Protein AF-A0A2M7KR47-F1 (afdb_monomer)

Sequence (154 aa):
MVFLKPRTFVVLDEIVTAAAADIQSLLHPATLRTEVEGNVIRIRGKDQSSLLVHMLLPESVVVRRDRHEGREPFLRLSAPASSAHAQFLTVLYPLRDADPQPKIGLATQGDDLVVHVEAGARRWEVTFAGLARAEATEAGTGVTDVSVLVRNAP

Radius of gyration: 16.46 Å; Cα contacts (8 Å, |Δi|>4): 334; chains: 1; bounding box: 35×43×48 Å

pLDDT: mean 86.4, std 12.08, range [46.62, 97.44]

Secondary structure (DSSP, 8-state):
-EEETTTEEEEEEEEEEEEEE--EEEE--SSS-EEEETTEEEEE-SSSEEEEEEEEESSS-EEEEE--TTS--EEEEE-SS-EEEEEEEEEEEEEETTSPPPEEEEEEETTEEEEEEEETTEEEEEEEE--------TTS------EEEEEEE-

Mean predicted aligned error: 6.16 Å

Nearest PDB structures (foldseek):
  6jph-assembly1_A  TM=7.813E-01  e=9.365E-02  Defluviitalea phaphyphila
  6jpn-assembly1_A  TM=7.814E-01  e=1.263E-01  Defluviitalea phaphyphila
  6hzn-assembly1_A  TM=6.277E-01  e=1.328E-01  Homo sapiens

Structure (mmCIF, N/CA/C/O backbone):
data_AF-A0A2M7KR47-F1
#
_entry.id   AF-A0A2M7KR47-F1
#
loop_
_atom_site.group_PDB
_atom_site.id
_atom_site.type_symbol
_atom_site.label_atom_id
_atom_site.label_alt_id
_atom_site.label_comp_id
_atom_site.label_asym_id
_atom_site.label_entity_id
_atom_site.label_seq_id
_atom_site.pdbx_PDB_ins_code
_atom_site.Cartn_x
_atom_site.Cartn_y
_atom_site.Cartn_z
_atom_site.occupancy
_atom_site.B_iso_or_equiv
_atom_site.auth_seq_id
_atom_site.auth_comp_id
_atom_site.auth_asym_id
_atom_site.auth_atom_id
_atom_site.pdbx_PDB_model_num
ATOM 1 N N . MET A 1 1 ? -8.442 2.158 -6.792 1.00 88.50 1 MET A N 1
ATOM 2 C CA . MET A 1 1 ? -8.575 2.703 -5.417 1.00 88.50 1 MET A CA 1
ATOM 3 C C . MET A 1 1 ? -9.927 2.322 -4.825 1.00 88.50 1 MET A C 1
ATOM 5 O O . MET A 1 1 ? -10.927 2.407 -5.525 1.00 88.50 1 MET A O 1
ATOM 9 N N . VAL A 1 2 ? -9.962 1.955 -3.542 1.00 94.12 2 VAL A N 1
ATOM 10 C CA . VAL A 1 2 ? -11.166 1.594 -2.775 1.00 94.12 2 VAL A CA 1
ATOM 11 C C . VAL A 1 2 ? -11.262 2.466 -1.527 1.00 94.12 2 VAL A C 1
ATOM 13 O O . VAL A 1 2 ? -10.276 2.618 -0.810 1.00 94.12 2 VAL A O 1
ATOM 16 N N . PHE A 1 3 ? -12.446 3.013 -1.244 1.00 94.00 3 PHE A N 1
ATOM 17 C CA . PHE A 1 3 ? -12.715 3.776 -0.023 1.00 94.00 3 PHE A CA 1
ATOM 18 C C . PHE A 1 3 ? -13.575 2.968 0.955 1.00 94.00 3 PHE A C 1
ATOM 20 O O . PHE A 1 3 ? -14.747 2.692 0.694 1.00 94.00 3 PHE A O 1
ATOM 27 N N . LEU A 1 4 ? -13.003 2.619 2.106 1.00 92.06 4 LEU A N 1
ATOM 28 C CA . LEU A 1 4 ? -13.674 1.911 3.190 1.00 92.06 4 LEU A CA 1
ATOM 29 C C . LEU A 1 4 ? -14.131 2.922 4.248 1.00 92.06 4 LEU A C 1
ATOM 31 O O . LEU A 1 4 ? -13.333 3.606 4.899 1.00 92.06 4 LEU A O 1
ATOM 35 N N . LYS A 1 5 ? -15.450 3.033 4.429 1.00 88.75 5 LYS A N 1
ATOM 36 C CA . LYS A 1 5 ? -16.031 3.987 5.381 1.00 88.75 5 LYS A CA 1
ATOM 37 C C . LYS A 1 5 ? -15.591 3.670 6.821 1.00 88.75 5 LYS A C 1
ATOM 39 O O . LYS A 1 5 ? -15.761 2.537 7.255 1.00 88.75 5 LYS A O 1
ATOM 44 N N . PRO A 1 6 ? -15.196 4.667 7.630 1.00 86.38 6 PRO A N 1
ATOM 45 C CA . PRO A 1 6 ? -15.456 6.082 7.375 1.00 86.38 6 PRO A CA 1
ATOM 46 C C . PRO A 1 6 ? -14.336 6.844 6.660 1.00 86.38 6 PRO A C 1
ATOM 48 O O . PRO A 1 6 ? -14.590 7.975 6.264 1.00 86.38 6 PRO A O 1
ATOM 51 N N . ARG A 1 7 ? -13.117 6.303 6.533 1.00 90.81 7 ARG A N 1
ATOM 52 C CA . ARG A 1 7 ? -11.953 7.127 6.147 1.00 90.81 7 ARG A CA 1
ATOM 53 C C . ARG A 1 7 ? -10.736 6.377 5.600 1.00 90.81 7 ARG A C 1
ATOM 55 O O . ARG A 1 7 ? -9.690 6.994 5.450 1.00 90.81 7 ARG A O 1
ATOM 62 N N . THR A 1 8 ? -10.824 5.076 5.359 1.00 94.00 8 THR A N 1
ATOM 63 C CA . THR A 1 8 ? -9.662 4.276 4.954 1.00 94.00 8 THR A CA 1
ATOM 64 C C . THR A 1 8 ? -9.624 4.145 3.442 1.00 94.00 8 THR A C 1
ATOM 66 O O . THR A 1 8 ? -10.656 3.916 2.817 1.00 94.00 8 THR A O 1
ATOM 69 N N . PHE A 1 9 ? -8.440 4.262 2.854 1.00 96.31 9 PHE A N 1
ATOM 70 C CA . PHE A 1 9 ? -8.236 4.068 1.423 1.00 96.31 9 PHE A CA 1
ATOM 71 C C . PHE A 1 9 ? -7.321 2.872 1.200 1.00 96.31 9 PHE A C 1
ATOM 73 O O . PHE A 1 9 ? -6.316 2.732 1.889 1.00 96.31 9 PHE A O 1
ATOM 80 N N . VAL A 1 10 ? -7.663 2.031 0.232 1.00 96.81 10 VAL A N 1
ATOM 81 C CA . VAL A 1 10 ? -6.797 0.965 -0.278 1.00 96.81 10 VAL A CA 1
ATOM 82 C C . VAL A 1 10 ? -6.485 1.294 -1.734 1.00 96.81 10 VAL A C 1
ATOM 84 O O . VAL A 1 10 ? -7.394 1.473 -2.551 1.00 96.81 10 VAL A O 1
ATOM 87 N N . VAL A 1 11 ? -5.208 1.434 -2.054 1.00 95.31 11 VAL A N 1
ATOM 88 C CA . VAL A 1 11 ? -4.711 1.828 -3.373 1.00 95.31 11 VAL A CA 1
ATOM 89 C C . VAL A 1 11 ? -3.820 0.710 -3.881 1.00 95.31 11 VAL A C 1
ATOM 91 O O . VAL A 1 11 ? -2.875 0.341 -3.198 1.00 95.31 11 VAL A O 1
ATOM 94 N N . LEU A 1 12 ? -4.154 0.163 -5.045 1.00 94.44 12 LEU A N 1
ATOM 95 C CA . LEU A 1 12 ? -3.294 -0.735 -5.800 1.00 94.44 12 LEU A CA 1
ATOM 96 C C . LEU A 1 12 ? -2.916 0.002 -7.079 1.00 94.44 12 LEU A C 1
ATOM 98 O O . LEU A 1 12 ? -3.809 0.327 -7.864 1.00 94.44 12 LEU A O 1
ATOM 102 N N . ASP A 1 13 ? -1.627 0.251 -7.252 1.00 91.31 13 ASP A N 1
ATOM 103 C CA . ASP A 1 13 ? -1.044 0.710 -8.503 1.00 91.31 13 ASP A CA 1
ATOM 104 C C . ASP A 1 13 ? -0.266 -0.452 -9.117 1.00 91.31 13 ASP A C 1
ATOM 106 O O . ASP A 1 13 ? 0.567 -1.069 -8.452 1.00 91.31 13 ASP A O 1
ATOM 110 N N . GLU A 1 14 ? -0.526 -0.743 -10.385 1.00 89.75 14 GLU A N 1
ATOM 111 C CA . GLU A 1 14 ? 0.210 -1.729 -11.166 1.00 89.75 14 GLU A CA 1
ATOM 112 C C . GLU A 1 14 ? 0.838 -1.030 -12.365 1.00 89.75 14 GLU A C 1
ATOM 114 O O . GLU A 1 14 ? 0.164 -0.341 -13.131 1.00 89.75 14 GLU A O 1
ATOM 119 N N . ILE A 1 15 ? 2.155 -1.159 -12.488 1.00 88.06 15 ILE A N 1
ATOM 120 C CA . ILE A 1 15 ? 2.952 -0.428 -13.465 1.00 88.06 15 ILE A CA 1
ATOM 121 C C . ILE A 1 15 ? 3.778 -1.441 -14.238 1.00 88.06 15 ILE A C 1
ATOM 123 O O . ILE A 1 15 ? 4.557 -2.192 -13.649 1.00 88.06 15 ILE A O 1
ATOM 127 N N . VAL A 1 16 ? 3.625 -1.430 -15.559 1.00 87.44 16 VAL A N 1
ATOM 128 C CA . VAL A 1 16 ? 4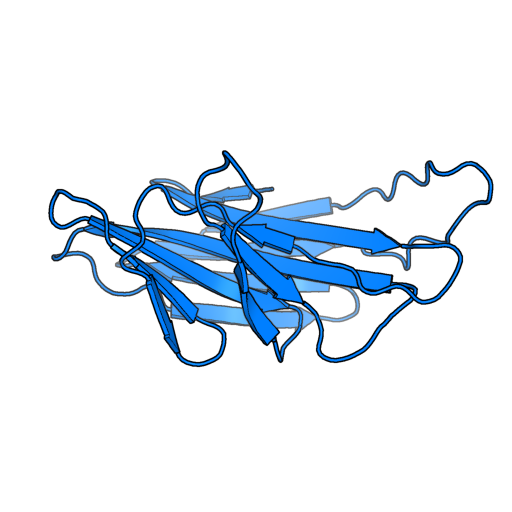.392 -2.274 -16.474 1.00 87.44 16 VAL A CA 1
ATOM 129 C C . VAL A 1 16 ? 5.103 -1.393 -17.489 1.00 87.44 16 VAL A C 1
ATOM 131 O O . VAL A 1 16 ? 4.506 -0.503 -18.093 1.00 87.44 16 VAL A O 1
ATOM 134 N N . THR A 1 17 ? 6.396 -1.628 -17.660 1.00 85.81 17 THR A N 1
ATOM 135 C CA . THR A 1 17 ? 7.281 -0.894 -18.560 1.00 85.81 17 THR A CA 1
ATOM 136 C C . THR A 1 17 ? 7.918 -1.851 -19.564 1.00 85.81 17 THR A C 1
ATOM 138 O O . THR A 1 17 ? 8.077 -3.039 -19.302 1.00 85.81 17 THR A O 1
ATOM 141 N N . ALA A 1 18 ? 8.318 -1.338 -20.731 1.00 87.62 18 ALA A N 1
ATOM 142 C CA . ALA A 1 18 ? 8.932 -2.160 -21.782 1.00 87.62 18 ALA A CA 1
ATOM 143 C C . ALA A 1 18 ? 10.301 -2.749 -21.381 1.00 87.62 18 ALA A C 1
ATOM 145 O O . ALA A 1 18 ? 10.711 -3.789 -21.887 1.00 87.62 18 ALA A O 1
ATOM 146 N N . ALA A 1 19 ? 11.016 -2.082 -20.474 1.00 88.94 19 ALA A N 1
ATOM 147 C CA . ALA A 1 19 ? 12.296 -2.521 -19.931 1.00 88.94 19 ALA A CA 1
ATOM 148 C C . ALA A 1 19 ? 12.334 -2.287 -18.418 1.00 88.94 19 ALA A C 1
ATOM 150 O O . ALA A 1 19 ? 11.549 -1.494 -17.893 1.00 88.94 19 ALA A O 1
ATOM 151 N N . ALA A 1 20 ? 13.259 -2.956 -17.726 1.00 93.00 20 ALA A N 1
ATOM 152 C CA . ALA A 1 20 ? 13.428 -2.782 -16.290 1.00 93.00 20 ALA A CA 1
ATOM 153 C C . ALA A 1 20 ? 13.749 -1.320 -15.946 1.00 93.00 20 ALA A C 1
ATOM 155 O O . ALA A 1 20 ? 14.698 -0.744 -16.478 1.00 93.00 20 ALA A O 1
ATOM 156 N N . ALA A 1 21 ? 12.959 -0.738 -15.047 1.00 92.62 21 ALA A N 1
ATOM 157 C CA . ALA A 1 21 ? 13.079 0.651 -14.630 1.00 92.62 21 ALA A CA 1
ATOM 158 C C . ALA A 1 21 ? 13.036 0.773 -13.101 1.00 92.62 21 ALA A C 1
ATOM 160 O O . ALA A 1 21 ? 12.540 -0.109 -12.397 1.00 92.62 21 ALA A O 1
ATOM 161 N N . ASP A 1 22 ? 13.571 1.877 -12.579 1.00 93.25 22 ASP A N 1
ATOM 162 C CA . ASP A 1 22 ? 13.344 2.284 -11.191 1.00 93.25 22 ASP A CA 1
ATOM 163 C C . ASP A 1 22 ? 11.967 2.952 -11.092 1.00 93.25 22 ASP A C 1
ATOM 165 O O . ASP A 1 22 ? 11.811 4.147 -11.350 1.00 93.25 22 ASP A O 1
ATOM 169 N N . ILE A 1 23 ? 10.952 2.140 -10.799 1.00 92.81 23 ILE A N 1
ATOM 170 C CA . ILE A 1 23 ? 9.569 2.588 -10.646 1.00 92.81 23 ILE A CA 1
ATOM 171 C C . ILE A 1 23 ? 9.374 3.068 -9.206 1.00 92.81 23 ILE A C 1
ATOM 173 O O . ILE A 1 23 ? 9.695 2.358 -8.251 1.00 92.81 23 ILE A O 1
ATOM 177 N N . GLN A 1 24 ? 8.831 4.276 -9.053 1.00 93.50 24 GLN A N 1
ATOM 178 C CA . GLN A 1 24 ? 8.705 4.950 -7.764 1.00 93.50 24 GLN A CA 1
ATOM 179 C C . GLN A 1 24 ? 7.258 5.388 -7.528 1.00 93.50 24 GLN A C 1
ATOM 181 O O . GLN A 1 24 ? 6.642 5.996 -8.403 1.00 93.50 24 GLN A O 1
ATOM 186 N N . SER A 1 25 ? 6.748 5.146 -6.321 1.00 93.38 25 SER A N 1
ATOM 187 C CA . SER A 1 25 ? 5.534 5.785 -5.814 1.00 93.38 25 SER A CA 1
ATOM 188 C C . SER A 1 25 ? 5.913 7.005 -4.974 1.00 93.38 25 SER A C 1
ATOM 190 O O . SER A 1 25 ? 6.871 6.977 -4.194 1.00 93.38 25 SER A O 1
ATOM 192 N N . LEU A 1 26 ? 5.194 8.110 -5.169 1.00 93.62 26 LEU A N 1
ATOM 193 C CA . LEU A 1 26 ? 5.485 9.389 -4.527 1.00 93.62 26 LEU A CA 1
ATOM 194 C C . LEU A 1 26 ? 4.407 9.719 -3.499 1.00 93.62 26 LEU A C 1
ATOM 196 O O . LEU A 1 26 ? 3.223 9.792 -3.818 1.00 93.62 26 LEU A O 1
ATOM 200 N N . LEU A 1 27 ? 4.832 9.988 -2.268 1.00 92.25 27 LEU A N 1
ATOM 201 C CA . LEU A 1 27 ? 3.955 10.409 -1.183 1.00 92.25 27 LEU A CA 1
ATOM 202 C C . LEU A 1 27 ? 4.332 11.824 -0.751 1.00 92.25 27 LEU A C 1
ATOM 204 O O . LEU A 1 27 ? 5.448 12.068 -0.299 1.00 92.25 27 LEU A O 1
ATOM 208 N N . HIS A 1 28 ? 3.393 12.757 -0.878 1.00 90.88 28 HIS A N 1
ATOM 209 C CA . HIS A 1 28 ? 3.580 14.165 -0.528 1.00 90.88 28 HIS A CA 1
ATOM 210 C C . HIS A 1 28 ? 2.943 14.457 0.835 1.00 90.88 28 HIS A C 1
ATOM 212 O O . HIS A 1 28 ? 1.733 14.686 0.909 1.00 90.88 28 HIS A O 1
ATOM 218 N N . PRO A 1 29 ? 3.705 14.426 1.942 1.00 85.88 29 PRO A N 1
ATOM 219 C CA . PRO A 1 29 ? 3.149 14.752 3.236 1.00 85.88 29 PRO A CA 1
ATOM 220 C C . PRO A 1 29 ? 3.019 16.275 3.369 1.00 85.88 29 PRO A C 1
ATOM 222 O O . PRO A 1 29 ? 3.978 17.014 3.166 1.00 85.88 29 PRO A O 1
ATOM 225 N N . ALA A 1 30 ? 1.844 16.752 3.787 1.00 78.06 30 ALA A N 1
ATOM 226 C CA . ALA A 1 30 ? 1.613 18.179 4.049 1.00 78.06 30 ALA A CA 1
ATOM 227 C C . ALA A 1 30 ? 2.513 18.748 5.172 1.00 78.06 30 ALA A C 1
ATOM 229 O 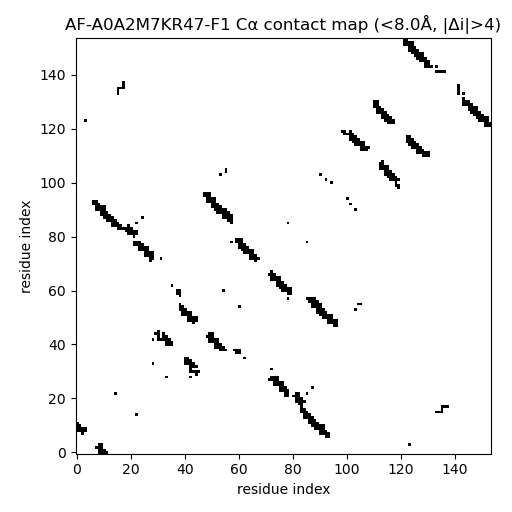O . ALA A 1 30 ? 2.626 19.960 5.355 1.00 78.06 30 ALA A O 1
ATOM 230 N N . THR A 1 31 ? 3.135 17.879 5.972 1.00 72.38 31 THR A N 1
ATOM 231 C CA . THR A 1 31 ? 4.091 18.228 7.026 1.00 72.38 31 THR A CA 1
ATOM 232 C C . THR A 1 31 ? 5.308 17.307 6.954 1.00 72.38 31 THR A C 1
ATOM 234 O O . THR A 1 31 ? 5.242 16.178 6.484 1.00 72.38 31 THR A O 1
ATOM 237 N N . LEU A 1 32 ? 6.441 17.757 7.491 1.00 65.75 32 LEU A N 1
ATOM 238 C CA . LEU A 1 32 ? 7.683 16.978 7.490 1.00 65.75 32 LEU A CA 1
ATOM 239 C C . LEU A 1 32 ? 7.881 16.053 8.695 1.00 65.75 32 LEU A C 1
ATOM 241 O O . LEU A 1 32 ? 8.952 15.460 8.843 1.00 65.75 32 LEU A O 1
ATOM 245 N N . ARG A 1 33 ? 6.887 15.954 9.583 1.00 86.88 33 ARG A N 1
ATOM 246 C CA . ARG A 1 33 ? 6.954 15.083 10.761 1.00 86.88 33 ARG A CA 1
ATOM 247 C C . ARG A 1 33 ? 6.528 13.676 10.357 1.00 86.88 33 ARG A C 1
ATOM 249 O O . ARG A 1 33 ? 5.379 13.288 10.555 1.00 86.88 33 ARG A O 1
ATOM 256 N N . THR A 1 34 ? 7.462 12.964 9.739 1.00 90.50 34 THR A N 1
ATOM 257 C CA . THR A 1 34 ? 7.282 11.602 9.238 1.00 90.50 34 THR A CA 1
ATOM 258 C C . THR A 1 34 ? 8.126 10.625 10.043 1.00 90.50 34 THR 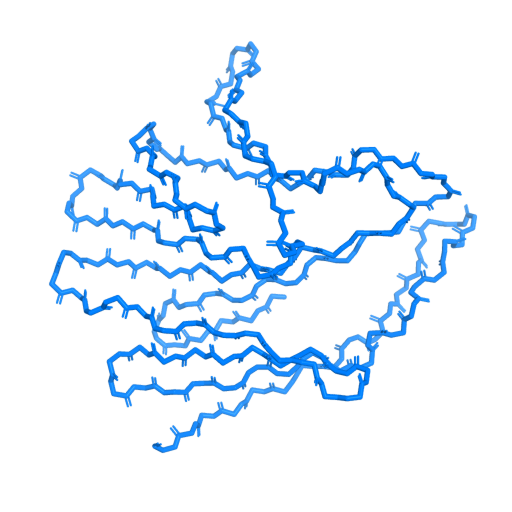A C 1
ATOM 260 O O . THR A 1 34 ? 9.336 10.815 10.160 1.00 90.50 34 THR A O 1
ATOM 263 N N . GLU A 1 35 ? 7.501 9.576 10.557 1.00 92.50 35 GLU A N 1
ATOM 264 C CA . GLU A 1 35 ? 8.154 8.435 11.198 1.00 92.50 35 GLU A CA 1
ATOM 265 C C . GLU A 1 35 ? 8.021 7.232 10.260 1.00 92.50 35 GLU A C 1
ATOM 267 O O . GLU A 1 35 ? 6.946 7.004 9.705 1.00 92.50 35 GLU A O 1
ATOM 272 N N . VAL A 1 36 ? 9.110 6.495 10.045 1.00 92.44 36 VAL A N 1
ATOM 273 C CA . VAL A 1 36 ? 9.136 5.316 9.170 1.00 92.44 36 VAL A CA 1
ATOM 274 C C . VAL A 1 36 ? 9.602 4.129 9.999 1.00 92.44 36 VAL A C 1
ATOM 276 O O . VAL A 1 36 ? 10.694 4.166 10.562 1.00 92.44 36 VAL A O 1
ATOM 279 N N . GLU A 1 37 ? 8.777 3.091 10.066 1.00 92.19 37 GLU A N 1
ATOM 280 C CA . GLU A 1 37 ? 9.062 1.845 10.771 1.00 92.19 37 GLU A CA 1
ATOM 281 C C . GLU A 1 37 ? 8.722 0.671 9.848 1.00 92.19 37 GLU A C 1
ATOM 283 O O . GLU A 1 37 ? 7.554 0.364 9.603 1.00 92.19 37 GLU A O 1
ATOM 288 N N . GLY A 1 38 ? 9.754 0.048 9.272 1.00 89.81 38 GLY A N 1
ATOM 289 C CA . GLY A 1 38 ? 9.582 -0.991 8.257 1.00 89.81 38 GLY A CA 1
ATOM 290 C C . GLY A 1 38 ? 8.771 -0.484 7.061 1.00 89.81 38 GLY A C 1
ATOM 291 O O . GLY A 1 38 ? 9.158 0.475 6.395 1.00 89.81 38 GLY A O 1
ATOM 292 N N . ASN A 1 39 ? 7.636 -1.130 6.805 1.00 92.38 39 ASN A N 1
ATOM 293 C CA . ASN A 1 39 ? 6.701 -0.804 5.730 1.00 92.38 39 ASN A CA 1
ATOM 294 C C . ASN A 1 39 ? 5.566 0.148 6.162 1.00 92.38 39 ASN A C 1
ATOM 296 O O . ASN A 1 39 ? 4.614 0.361 5.407 1.00 92.38 39 ASN A O 1
ATOM 300 N N . VAL A 1 40 ? 5.647 0.717 7.367 1.00 94.38 40 VAL A N 1
ATOM 301 C CA . VAL A 1 40 ? 4.655 1.649 7.906 1.00 94.38 40 VAL A CA 1
ATOM 302 C C . VAL A 1 40 ? 5.243 3.053 7.974 1.00 94.38 40 VAL A C 1
ATOM 304 O O . VAL A 1 40 ? 6.296 3.286 8.566 1.00 94.38 40 VAL A O 1
ATOM 307 N N . ILE A 1 41 ? 4.531 4.016 7.394 1.00 94.62 41 ILE A N 1
ATOM 308 C CA . ILE A 1 41 ? 4.876 5.436 7.440 1.00 94.62 41 ILE A CA 1
ATOM 309 C C . ILE A 1 41 ? 3.786 6.163 8.219 1.00 94.62 41 ILE A C 1
ATOM 311 O O . ILE A 1 41 ? 2.611 6.130 7.852 1.00 94.62 41 ILE A O 1
ATOM 315 N N . ARG A 1 42 ? 4.172 6.859 9.285 1.00 94.12 42 ARG A N 1
ATOM 316 C CA . ARG A 1 42 ? 3.289 7.734 10.057 1.00 94.12 42 ARG A CA 1
ATOM 317 C C . ARG A 1 42 ? 3.604 9.186 9.733 1.00 94.12 42 ARG A C 1
ATOM 319 O O . ARG A 1 42 ? 4.689 9.675 10.030 1.00 94.12 42 ARG A O 1
ATOM 326 N N . ILE A 1 43 ? 2.635 9.897 9.168 1.00 93.19 43 ILE A N 1
ATOM 327 C CA . ILE A 1 43 ? 2.718 11.336 8.895 1.00 93.19 43 ILE A CA 1
ATOM 328 C C . ILE A 1 43 ? 1.900 12.066 9.957 1.00 93.19 43 ILE A C 1
ATOM 330 O O . ILE A 1 43 ? 0.686 11.886 10.023 1.00 93.19 43 ILE A O 1
ATO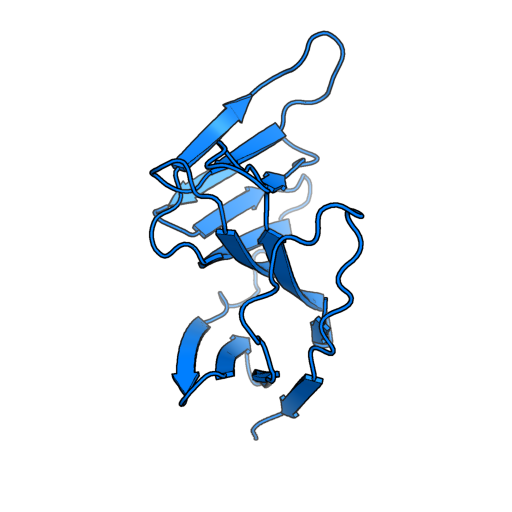M 334 N N . ARG A 1 44 ? 2.533 12.891 10.797 1.00 91.12 44 ARG A N 1
ATOM 335 C CA . ARG A 1 44 ? 1.831 13.659 11.838 1.00 91.12 44 ARG A CA 1
ATOM 336 C C . ARG A 1 44 ? 1.322 14.996 11.303 1.00 91.12 44 ARG A C 1
ATOM 338 O O . ARG A 1 44 ? 2.104 15.840 10.863 1.00 91.12 44 ARG A O 1
ATOM 345 N N . GLY A 1 45 ? 0.016 15.210 11.393 1.00 85.94 45 GLY A N 1
ATOM 346 C CA . GLY A 1 45 ? -0.632 16.495 11.161 1.00 85.94 45 GLY A CA 1
ATOM 347 C C . GLY A 1 45 ? -0.325 17.519 12.259 1.00 85.94 45 GLY A C 1
ATOM 348 O O . GLY A 1 45 ? 0.396 17.244 13.220 1.00 85.94 45 GLY A O 1
ATOM 349 N N . LYS A 1 46 ? -0.874 18.728 12.104 1.00 79.81 46 LYS A N 1
ATOM 350 C CA . LYS A 1 46 ? -0.726 19.814 13.089 1.00 79.81 46 LYS A CA 1
ATOM 351 C C . LYS A 1 46 ? -1.607 19.603 14.330 1.00 79.81 46 LYS A C 1
ATOM 353 O O . LYS A 1 46 ? -1.171 19.920 15.431 1.00 79.81 46 LYS A O 1
ATOM 358 N N . ASP A 1 47 ? -2.776 18.986 14.155 1.00 80.62 47 ASP A N 1
ATOM 359 C CA . ASP A 1 47 ? -3.847 18.950 15.161 1.00 80.62 47 ASP A CA 1
ATOM 360 C C . ASP A 1 47 ? -4.083 17.538 15.721 1.00 80.62 47 ASP A C 1
ATOM 362 O O . ASP A 1 47 ? -5.158 16.973 15.524 1.00 80.62 47 ASP A O 1
ATOM 366 N N . GLN A 1 48 ? -3.072 16.924 16.357 1.00 80.94 48 GLN A N 1
ATOM 367 C CA . GLN A 1 48 ? -3.201 15.590 17.001 1.00 80.94 48 GLN A CA 1
ATOM 368 C C . GLN A 1 48 ? -3.826 14.508 16.091 1.00 80.94 48 GLN A C 1
ATOM 370 O O . GLN A 1 48 ? -4.532 13.586 16.505 1.00 80.94 48 GLN A O 1
ATOM 375 N N . SER A 1 49 ? -3.600 14.671 14.791 1.00 88.88 49 SER A N 1
ATOM 376 C CA . SER A 1 49 ? -4.036 13.765 13.744 1.00 88.88 49 SER A CA 1
ATOM 377 C C . SER A 1 49 ? -2.807 13.202 13.066 1.00 88.88 49 SER A C 1
ATOM 379 O O . SER A 1 49 ? -1.755 13.841 12.991 1.00 88.88 49 SER A O 1
ATOM 381 N N . SER A 1 50 ? -2.921 11.9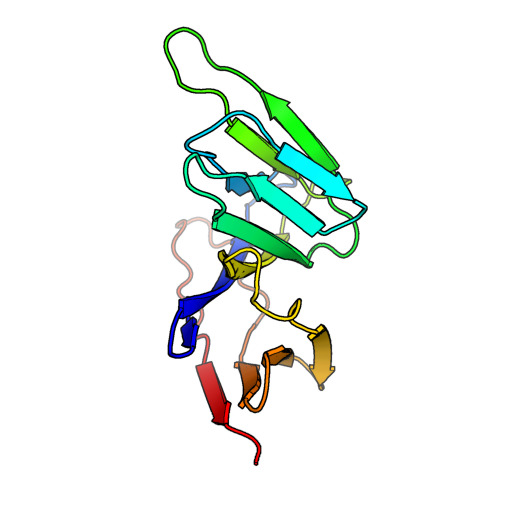84 12.568 1.00 92.88 50 SER A N 1
ATOM 382 C CA . SER A 1 50 ? -1.877 11.371 11.769 1.00 92.88 50 SER A CA 1
ATOM 383 C C . SER A 1 50 ? -2.476 10.602 10.608 1.00 92.88 50 SER A C 1
ATOM 385 O O . SER A 1 50 ? -3.640 10.218 10.623 1.00 92.88 50 SER A O 1
ATOM 387 N N . LEU A 1 51 ? -1.678 10.397 9.575 1.00 93.62 51 LEU A N 1
ATOM 388 C CA . LEU A 1 51 ? -1.967 9.462 8.507 1.00 93.62 51 LEU A CA 1
ATOM 389 C C . LEU A 1 51 ? -1.010 8.289 8.671 1.00 93.62 51 LEU A C 1
ATOM 391 O O . LEU A 1 51 ? 0.205 8.483 8.618 1.00 93.62 51 LEU A O 1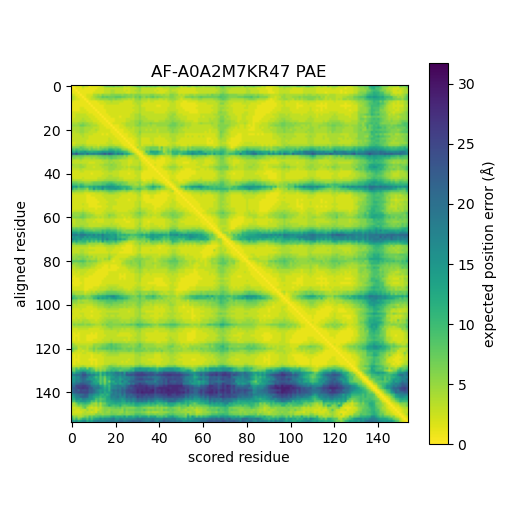
ATOM 395 N N . LEU A 1 52 ? -1.552 7.094 8.890 1.00 94.75 52 LEU A N 1
ATOM 396 C CA . LEU A 1 52 ? -0.794 5.862 8.729 1.00 94.75 52 LEU A CA 1
ATOM 397 C C . LEU A 1 52 ? -0.881 5.410 7.284 1.00 94.75 52 LEU A C 1
ATOM 399 O O . LEU A 1 52 ? -1.964 5.346 6.708 1.00 94.75 52 LEU A O 1
ATOM 403 N N . VAL A 1 53 ? 0.268 5.078 6.724 1.00 95.81 53 VAL A N 1
ATOM 404 C CA . VAL A 1 53 ? 0.412 4.538 5.382 1.00 95.81 53 VAL A CA 1
ATOM 405 C C . VAL A 1 53 ? 1.106 3.193 5.526 1.00 95.81 53 VAL A C 1
ATOM 407 O O . VAL A 1 53 ? 2.268 3.136 5.916 1.00 95.81 53 VAL A O 1
ATOM 410 N N . HIS A 1 54 ? 0.376 2.114 5.268 1.00 96.25 54 HIS A N 1
ATOM 411 C CA . HIS A 1 54 ? 0.912 0.756 5.264 1.00 96.25 54 HIS A CA 1
ATOM 412 C C . HIS A 1 54 ? 1.207 0.350 3.826 1.00 96.25 54 HIS A C 1
ATOM 414 O O . HIS A 1 54 ? 0.287 0.254 3.015 1.00 96.25 54 HIS A O 1
ATOM 420 N N . MET A 1 55 ? 2.477 0.106 3.523 1.00 96.19 55 MET A N 1
ATOM 421 C CA . MET A 1 55 ? 2.922 -0.441 2.246 1.00 96.19 55 MET A CA 1
ATOM 422 C C . MET A 1 55 ? 2.871 -1.967 2.334 1.00 96.19 55 MET A C 1
ATOM 424 O O . MET A 1 55 ? 3.653 -2.580 3.052 1.00 96.19 55 MET A O 1
ATOM 428 N N . LEU A 1 56 ? 1.908 -2.586 1.664 1.00 96.31 56 LEU A N 1
ATOM 429 C CA . LEU A 1 56 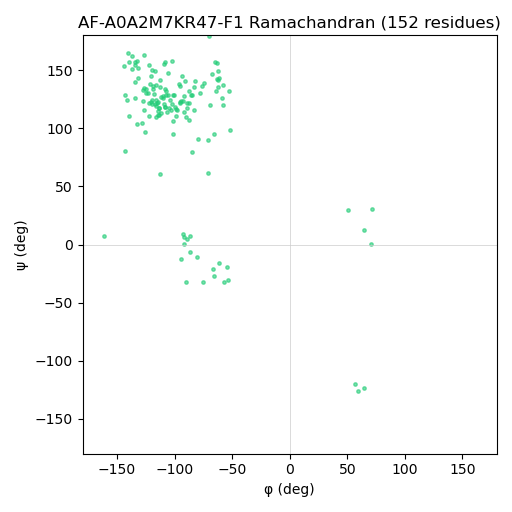? 1.752 -4.040 1.627 1.00 96.31 56 LEU A CA 1
ATOM 430 C C . LEU A 1 56 ? 2.522 -4.663 0.463 1.00 96.31 56 LEU A C 1
ATOM 432 O O . LEU A 1 56 ? 3.029 -5.769 0.605 1.00 96.31 56 LEU A O 1
ATOM 436 N N . LEU A 1 57 ? 2.634 -3.939 -0.654 1.00 94.88 57 LEU A N 1
ATOM 437 C CA . LEU A 1 57 ? 3.510 -4.284 -1.771 1.00 94.88 57 LEU A CA 1
ATOM 438 C C . LEU A 1 57 ? 4.322 -3.054 -2.205 1.00 94.88 57 LEU A C 1
ATOM 440 O O . LEU A 1 57 ? 3.772 -1.945 -2.199 1.00 94.88 57 LEU A O 1
ATOM 444 N N . PRO A 1 58 ? 5.594 -3.237 -2.601 1.00 93.38 58 PRO A N 1
ATOM 445 C CA . PRO A 1 58 ? 6.387 -4.465 -2.423 1.00 93.38 58 PRO A CA 1
ATOM 446 C C . PRO A 1 58 ? 6.603 -4.801 -0.930 1.00 93.38 58 PRO A C 1
ATOM 448 O O . PRO A 1 58 ? 6.550 -3.907 -0.089 1.00 93.38 58 PRO A O 1
ATOM 451 N N . GLU A 1 59 ? 6.853 -6.076 -0.591 1.00 90.31 59 GLU A N 1
ATOM 452 C CA . GLU A 1 59 ? 7.053 -6.523 0.810 1.00 90.31 59 GLU A CA 1
ATOM 453 C C . GLU A 1 59 ? 8.199 -5.780 1.514 1.00 90.31 59 GLU A C 1
ATOM 455 O O . GLU A 1 59 ? 8.167 -5.534 2.720 1.00 90.31 59 GLU A O 1
ATOM 460 N N . SER A 1 60 ? 9.215 -5.400 0.739 1.00 89.56 60 SER A N 1
ATOM 461 C CA . SER A 1 60 ? 10.289 -4.515 1.165 1.00 89.56 60 SER A CA 1
ATOM 462 C C . SER A 1 60 ? 10.232 -3.238 0.344 1.00 89.56 60 SER A C 1
ATOM 464 O O . SER A 1 60 ? 10.285 -3.282 -0.885 1.00 89.56 60 SER A O 1
ATOM 466 N N . VAL A 1 61 ? 10.142 -2.098 1.026 1.00 92.44 61 VAL A N 1
ATOM 467 C CA . VAL A 1 61 ? 10.108 -0.775 0.405 1.00 92.44 61 VAL A CA 1
ATOM 468 C C . VAL A 1 61 ? 11.305 0.042 0.870 1.00 92.44 61 VAL A C 1
ATOM 470 O O . VAL A 1 61 ? 11.618 0.112 2.059 1.00 92.44 61 VAL A O 1
ATOM 473 N N . VAL A 1 62 ? 11.975 0.692 -0.075 1.00 93.00 62 VAL A N 1
ATOM 474 C CA . VAL A 1 62 ? 13.005 1.680 0.230 1.00 93.00 62 VAL A CA 1
ATOM 475 C C . VAL A 1 62 ? 12.330 3.043 0.297 1.00 93.00 62 VAL A C 1
ATOM 477 O O . VAL A 1 62 ? 11.837 3.547 -0.711 1.00 93.00 62 VAL A O 1
ATOM 480 N N . VAL A 1 63 ? 12.315 3.644 1.488 1.00 92.75 63 VAL A N 1
ATOM 481 C CA . VAL A 1 63 ? 11.744 4.977 1.714 1.00 92.75 63 VAL A CA 1
ATOM 482 C C . VAL A 1 63 ? 12.867 6.006 1.746 1.00 92.75 63 VAL A C 1
ATOM 484 O O . VAL A 1 63 ? 13.741 5.959 2.612 1.00 92.75 63 VAL A O 1
ATOM 487 N N . ARG A 1 64 ? 12.846 6.964 0.817 1.00 91.81 64 ARG A N 1
ATOM 488 C CA . ARG A 1 64 ? 13.785 8.095 0.797 1.00 91.81 64 ARG A CA 1
ATOM 489 C C . ARG A 1 64 ? 13.039 9.408 0.872 1.00 91.81 64 ARG A C 1
ATOM 491 O O . ARG A 1 64 ? 12.025 9.594 0.210 1.00 91.81 64 ARG A O 1
ATOM 498 N N . ARG A 1 65 ? 13.566 10.336 1.662 1.00 90.00 65 ARG A N 1
ATOM 499 C CA . ARG A 1 65 ? 13.045 11.696 1.723 1.00 90.00 65 ARG A CA 1
ATOM 500 C C . ARG A 1 65 ? 13.799 12.574 0.743 1.00 90.00 65 ARG A C 1
ATOM 502 O O . ARG A 1 65 ? 15.011 12.724 0.858 1.00 90.00 65 ARG A O 1
ATOM 509 N N . ASP A 1 66 ? 13.047 13.199 -0.145 1.00 89.62 66 ASP A N 1
ATOM 510 C CA . ASP A 1 66 ? 13.572 14.008 -1.229 1.00 89.62 66 ASP A CA 1
ATOM 511 C C . ASP A 1 66 ? 12.967 15.409 -1.234 1.00 89.62 66 ASP A C 1
ATOM 513 O O . ASP A 1 66 ? 11.932 15.694 -0.620 1.00 89.62 66 ASP A O 1
ATOM 517 N N . ARG A 1 67 ? 13.646 16.302 -1.951 1.00 85.25 67 ARG A N 1
ATOM 518 C CA . ARG A 1 67 ? 13.182 17.653 -2.234 1.00 85.25 67 ARG A CA 1
ATOM 519 C C . ARG A 1 67 ? 13.615 18.023 -3.642 1.00 85.25 67 ARG A C 1
ATOM 521 O O . ARG A 1 67 ? 14.790 17.917 -3.971 1.00 85.25 67 ARG A O 1
ATOM 528 N N . HIS A 1 68 ? 12.669 18.485 -4.447 1.00 80.38 68 HIS A N 1
ATOM 529 C CA . HIS A 1 68 ? 12.979 19.147 -5.708 1.00 80.38 68 HIS A CA 1
ATOM 530 C C . HIS A 1 68 ? 13.037 20.659 -5.469 1.00 80.38 68 HIS A C 1
ATOM 532 O O . HIS A 1 68 ? 12.292 21.171 -4.626 1.00 80.38 68 HIS A O 1
ATOM 538 N N . GLU A 1 69 ? 13.925 21.375 -6.160 1.00 77.12 69 GLU A N 1
ATOM 539 C CA . GLU A 1 69 ? 14.0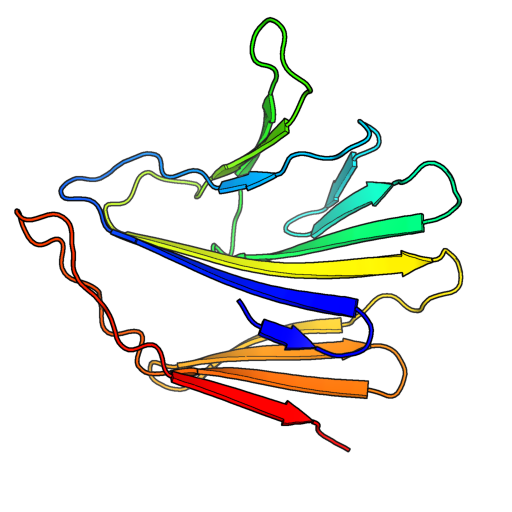62 22.825 -5.989 1.00 77.12 69 GLU A CA 1
ATOM 540 C C . GLU A 1 69 ? 12.706 23.527 -6.159 1.00 77.12 69 GLU A C 1
ATOM 542 O O . GLU A 1 69 ? 11.924 23.216 -7.057 1.00 77.12 69 GLU A O 1
ATOM 547 N N . GLY A 1 70 ? 12.381 24.422 -5.223 1.00 74.19 70 GLY A N 1
ATOM 548 C CA . GLY A 1 70 ? 11.107 25.147 -5.214 1.00 74.19 70 GLY A CA 1
ATOM 549 C C . GLY A 1 70 ? 9.858 24.322 -4.869 1.00 74.19 70 GLY A C 1
ATOM 550 O O . GLY A 1 70 ? 8.773 24.895 -4.829 1.00 74.19 70 GLY A O 1
ATOM 551 N N . ARG A 1 71 ? 9.969 23.015 -4.586 1.00 76.00 71 ARG A N 1
ATOM 552 C CA . ARG A 1 71 ? 8.824 22.165 -4.215 1.00 76.00 71 ARG A CA 1
ATOM 553 C C . ARG A 1 71 ? 8.825 21.769 -2.745 1.00 76.00 71 ARG A C 1
ATOM 555 O O . ARG A 1 71 ? 9.860 21.754 -2.066 1.00 76.00 71 ARG A O 1
ATOM 562 N N . GLU A 1 72 ? 7.628 21.435 -2.270 1.00 80.81 72 GLU A N 1
ATOM 563 C CA . GLU A 1 72 ? 7.459 20.781 -0.982 1.00 80.81 72 GLU A CA 1
ATOM 564 C C . GLU A 1 72 ? 8.173 19.417 -0.982 1.00 80.81 72 GLU A C 1
ATOM 566 O O . GLU A 1 72 ? 8.225 18.727 -2.006 1.00 80.81 72 GLU A O 1
ATOM 571 N N . PRO A 1 73 ? 8.777 19.044 0.152 1.00 86.00 73 PRO A N 1
ATOM 572 C CA . PRO A 1 73 ? 9.435 17.755 0.317 1.00 86.00 73 PRO A CA 1
ATOM 573 C C . PRO A 1 73 ? 8.445 16.596 0.172 1.00 86.00 73 PRO A C 1
ATOM 575 O O . PRO A 1 73 ? 7.279 16.703 0.544 1.00 86.00 73 PRO A O 1
ATOM 578 N N . PHE A 1 74 ? 8.937 15.465 -0.321 1.00 90.88 74 PHE A N 1
ATOM 579 C CA . PHE A 1 74 ? 8.144 14.259 -0.540 1.00 90.88 74 PHE A CA 1
ATOM 580 C C . PHE A 1 74 ? 8.931 13.007 -0.160 1.00 90.88 74 PHE A C 1
ATOM 582 O O . PHE A 1 74 ? 10.149 13.041 0.041 1.00 90.88 74 PHE A O 1
ATOM 589 N N . LEU A 1 75 ? 8.217 11.899 -0.022 1.00 92.75 75 LEU A N 1
ATOM 590 C CA . LEU A 1 75 ? 8.791 10.579 0.167 1.00 92.75 75 LEU A CA 1
ATOM 591 C C . LEU A 1 75 ? 8.748 9.833 -1.165 1.00 92.75 75 LEU A C 1
ATOM 593 O O . LEU A 1 75 ? 7.700 9.753 -1.805 1.00 92.75 75 LEU A O 1
ATOM 597 N N . ARG A 1 76 ? 9.896 9.289 -1.563 1.00 93.44 76 ARG A N 1
ATOM 598 C CA . ARG A 1 76 ? 10.021 8.303 -2.633 1.00 93.44 76 ARG A CA 1
ATOM 599 C C . ARG A 1 76 ? 9.937 6.916 -2.034 1.00 93.44 76 ARG A C 1
ATOM 601 O O . ARG A 1 76 ? 10.674 6.611 -1.093 1.00 93.44 76 ARG A O 1
ATOM 608 N N . LEU A 1 77 ? 9.049 6.111 -2.590 1.00 93.69 77 LEU A N 1
ATOM 609 C CA . LEU A 1 77 ? 8.800 4.732 -2.214 1.00 93.69 77 LEU A CA 1
ATOM 610 C C . LEU A 1 77 ? 9.182 3.870 -3.415 1.00 93.69 77 LEU A C 1
ATOM 612 O O . LEU A 1 77 ? 8.508 3.912 -4.443 1.00 93.69 77 LEU A O 1
ATOM 616 N N . SER A 1 78 ? 10.271 3.122 -3.294 1.00 92.69 78 SER A N 1
ATOM 617 C CA . SER A 1 78 ? 10.798 2.295 -4.383 1.00 92.69 78 SER A CA 1
ATOM 618 C C . SER A 1 78 ? 10.830 0.828 -3.983 1.00 92.69 78 SER A C 1
ATOM 620 O O . SER A 1 78 ? 11.049 0.499 -2.812 1.00 92.69 78 SER A O 1
ATOM 622 N N . ALA A 1 79 ? 10.685 -0.055 -4.969 1.00 89.75 79 ALA A N 1
ATOM 623 C CA . ALA A 1 79 ? 11.117 -1.437 -4.813 1.00 89.75 79 ALA A CA 1
ATOM 624 C C . ALA A 1 79 ? 12.653 -1.502 -4.639 1.00 89.75 79 ALA A C 1
ATOM 626 O O . ALA A 1 79 ? 13.357 -0.584 -5.069 1.00 89.75 79 ALA A O 1
ATOM 627 N N . PRO A 1 80 ? 13.212 -2.566 -4.031 1.00 87.25 80 PRO A N 1
ATOM 628 C CA . PRO A 1 80 ? 14.657 -2.671 -3.803 1.00 87.25 80 PRO A CA 1
ATOM 629 C C . PRO A 1 80 ? 15.483 -2.810 -5.089 1.00 87.25 80 PRO A C 1
ATOM 631 O O . PRO A 1 80 ? 16.683 -2.540 -5.078 1.00 87.25 80 PRO A O 1
ATOM 634 N N . ALA A 1 81 ? 14.857 -3.249 -6.181 1.00 89.81 81 ALA A N 1
ATOM 635 C CA . ALA A 1 81 ? 15.493 -3.471 -7.470 1.00 89.81 81 ALA A CA 1
ATOM 636 C C . ALA A 1 81 ? 14.614 -2.944 -8.608 1.00 89.81 81 ALA A C 1
ATOM 638 O O . ALA A 1 81 ? 13.386 -2.933 -8.505 1.00 89.81 81 ALA A O 1
ATOM 639 N N . SER A 1 82 ? 15.255 -2.540 -9.706 1.00 92.44 82 SER A N 1
ATOM 640 C CA . SER A 1 82 ? 14.559 -2.175 -10.938 1.00 92.44 82 SER A CA 1
ATOM 641 C C . SER A 1 82 ? 13.802 -3.371 -11.508 1.00 92.44 82 SER A C 1
ATOM 643 O O . SER A 1 82 ? 14.303 -4.496 -11.501 1.00 92.44 82 SER A O 1
ATOM 645 N N . SER A 1 83 ? 12.610 -3.118 -12.038 1.00 92.06 83 SER A N 1
ATOM 646 C CA . SER A 1 83 ? 11.739 -4.146 -12.606 1.00 92.06 83 SER A CA 1
ATOM 647 C C . SER A 1 83 ? 10.987 -3.597 -13.811 1.00 92.06 83 SER A C 1
ATOM 649 O O . SER A 1 83 ? 10.778 -2.391 -13.921 1.00 92.06 83 SER A O 1
ATOM 651 N N . ALA A 1 84 ? 10.606 -4.482 -14.731 1.00 90.62 84 ALA A N 1
ATOM 652 C CA . ALA A 1 84 ? 9.685 -4.149 -15.817 1.00 90.62 84 ALA A CA 1
ATOM 653 C C . ALA A 1 84 ? 8.218 -4.181 -15.351 1.00 90.62 84 ALA A C 1
ATOM 655 O O . ALA A 1 84 ? 7.328 -3.740 -16.064 1.00 90.62 84 ALA A O 1
ATOM 656 N N . HIS A 1 85 ? 7.961 -4.709 -14.152 1.00 90.25 85 HIS A N 1
ATOM 657 C CA . HIS A 1 85 ? 6.637 -4.816 -13.549 1.00 90.25 85 HIS A CA 1
ATOM 658 C C . HIS A 1 85 ? 6.732 -4.538 -12.049 1.00 90.25 85 HIS A C 1
ATOM 660 O O . HIS A 1 85 ? 7.517 -5.177 -11.343 1.00 90.25 85 HIS A O 1
ATOM 666 N N . ALA A 1 86 ? 5.963 -3.572 -11.560 1.00 91.00 86 ALA A N 1
ATOM 667 C CA . ALA A 1 86 ? 5.895 -3.227 -10.148 1.00 91.00 86 ALA A CA 1
ATOM 668 C C . ALA A 1 86 ? 4.442 -3.054 -9.704 1.00 91.00 86 ALA A C 1
ATOM 670 O O . ALA A 1 86 ? 3.632 -2.456 -10.411 1.00 91.00 86 ALA A O 1
ATOM 671 N N . GLN A 1 87 ? 4.145 -3.542 -8.502 1.00 92.69 87 GLN A N 1
ATOM 672 C CA . GLN A 1 87 ? 2.876 -3.323 -7.825 1.00 92.69 87 GLN A CA 1
ATOM 673 C C . GLN A 1 87 ? 3.128 -2.564 -6.522 1.00 92.69 87 GLN A C 1
ATOM 675 O O . GLN A 1 87 ? 3.973 -2.961 -5.717 1.00 92.69 87 GLN A O 1
ATOM 680 N N . PHE A 1 88 ? 2.380 -1.485 -6.313 1.00 94.38 88 PHE A N 1
ATOM 681 C CA . PHE A 1 88 ? 2.350 -0.740 -5.061 1.00 94.38 88 PHE A CA 1
ATOM 682 C C . PHE A 1 88 ? 0.967 -0.894 -4.451 1.00 94.38 88 PHE A C 1
ATOM 684 O O . PHE A 1 88 ? -0.017 -0.388 -4.985 1.00 94.38 88 PHE A O 1
ATOM 691 N N . LEU A 1 89 ? 0.890 -1.614 -3.335 1.00 96.38 89 LEU A N 1
ATOM 692 C CA . LEU A 1 89 ? -0.353 -1.806 -2.602 1.00 96.38 89 LEU A CA 1
ATOM 693 C C . LEU A 1 89 ? -0.251 -1.073 -1.278 1.00 96.38 89 LEU A C 1
ATOM 695 O O . LEU A 1 89 ? 0.545 -1.440 -0.416 1.00 96.38 89 LEU A O 1
ATOM 699 N N . THR A 1 90 ? -1.061 -0.039 -1.116 1.00 97.19 90 THR A N 1
ATOM 700 C CA . THR A 1 90 ? -0.974 0.886 0.004 1.00 97.19 90 THR A CA 1
ATOM 701 C C . THR A 1 90 ? -2.320 1.022 0.698 1.00 97.19 90 THR A C 1
ATOM 703 O O . THR A 1 90 ? -3.346 1.258 0.060 1.00 97.19 90 THR A O 1
ATOM 706 N N . VAL A 1 91 ? -2.319 0.938 2.028 1.00 97.31 91 VAL A N 1
ATOM 707 C CA . VAL A 1 91 ? -3.483 1.263 2.859 1.00 97.31 91 VAL A CA 1
ATOM 708 C C . VAL A 1 91 ? -3.225 2.572 3.591 1.00 97.31 91 VAL A C 1
ATOM 710 O O . VAL A 1 91 ? -2.298 2.671 4.394 1.00 97.31 91 VAL A O 1
ATOM 713 N N . LEU A 1 92 ? -4.057 3.579 3.325 1.00 96.31 92 LEU A N 1
ATOM 714 C CA . LEU A 1 92 ? -4.010 4.883 3.978 1.00 96.31 92 LEU A CA 1
ATOM 715 C C . LEU A 1 92 ? -5.115 4.971 5.030 1.00 96.31 92 LEU A C 1
ATOM 717 O O . LEU A 1 92 ? -6.303 4.857 4.719 1.00 96.31 92 LEU A O 1
ATOM 721 N N . TYR A 1 93 ? -4.725 5.200 6.279 1.00 94.50 93 TYR A N 1
ATOM 722 C CA . TYR A 1 93 ? -5.623 5.247 7.423 1.00 94.50 93 TYR A CA 1
ATOM 723 C C . TYR A 1 93 ? -5.411 6.539 8.232 1.00 94.50 93 TYR A C 1
ATOM 725 O O . TYR A 1 93 ? -4.436 6.655 8.979 1.00 94.50 93 TYR A O 1
ATOM 733 N N . PRO A 1 94 ? -6.315 7.528 8.119 1.00 92.75 94 PRO A N 1
ATOM 734 C CA . PRO A 1 94 ? -6.292 8.714 8.965 1.00 92.75 94 PRO A CA 1
ATOM 735 C C . PRO A 1 94 ? -6.657 8.360 10.415 1.00 92.75 94 PRO A C 1
ATOM 737 O O . PRO A 1 94 ? -7.764 7.897 10.693 1.00 92.75 94 PRO A O 1
ATOM 740 N N . LEU A 1 95 ? -5.747 8.627 11.346 1.00 90.19 95 LEU A N 1
ATOM 741 C CA . LEU A 1 95 ? -5.899 8.482 12.791 1.00 90.19 95 LEU A CA 1
ATOM 742 C C . LEU A 1 95 ? -6.062 9.839 13.482 1.00 90.19 95 LEU A C 1
ATOM 744 O O . LEU A 1 95 ? -5.459 10.842 13.103 1.00 90.19 95 LEU A O 1
ATOM 748 N N . ARG A 1 96 ? -6.829 9.837 14.563 1.00 88.19 96 ARG A N 1
ATOM 749 C CA . ARG A 1 96 ? -6.767 10.788 15.676 1.00 88.19 96 ARG A CA 1
ATOM 750 C C . ARG A 1 96 ? -6.035 10.104 16.832 1.00 88.19 96 ARG A C 1
ATOM 752 O O . ARG A 1 96 ? -6.039 8.879 16.895 1.00 88.19 96 ARG A O 1
ATOM 759 N N . ASP A 1 97 ? -5.465 10.865 17.759 1.00 78.94 97 ASP A N 1
ATOM 760 C CA . ASP A 1 97 ? -4.674 10.309 18.873 1.00 78.94 97 ASP A CA 1
ATOM 761 C C . ASP A 1 97 ? -5.401 9.231 19.708 1.00 78.94 97 ASP A C 1
ATOM 763 O O . ASP A 1 97 ? -4.761 8.314 20.214 1.00 78.94 97 ASP A O 1
ATOM 767 N N . ALA A 1 98 ? -6.732 9.303 19.825 1.00 82.12 98 ALA A N 1
ATOM 768 C CA . ALA A 1 98 ? -7.541 8.327 20.566 1.00 82.12 98 ALA A CA 1
ATOM 769 C C . ALA A 1 98 ? -7.972 7.095 19.744 1.00 82.12 98 ALA A C 1
ATOM 771 O O . ALA A 1 98 ? -8.598 6.184 20.287 1.00 82.12 98 ALA A O 1
ATOM 772 N N . ASP A 1 99 ? -7.704 7.071 18.436 1.00 87.12 99 ASP A N 1
ATOM 773 C CA . ASP A 1 99 ? -8.107 5.956 17.587 1.00 87.12 99 ASP A CA 1
ATOM 774 C C . ASP A 1 99 ? -7.189 4.743 17.808 1.00 87.12 99 ASP A C 1
ATOM 776 O O . ASP A 1 99 ? -5.964 4.894 17.824 1.00 87.12 99 ASP A O 1
ATOM 780 N N . PRO A 1 100 ? -7.740 3.519 17.910 1.00 87.25 100 PRO A N 1
ATOM 781 C CA . PRO A 1 100 ? -6.915 2.322 17.910 1.00 87.25 100 PRO A CA 1
ATOM 782 C C . PRO A 1 100 ? -6.184 2.195 16.569 1.00 87.25 100 PRO A C 1
ATOM 784 O O . PRO A 1 100 ? -6.745 2.480 15.505 1.00 87.25 100 PRO A O 1
ATOM 787 N N . GLN A 1 101 ? -4.937 1.730 16.617 1.00 89.06 101 GLN A N 1
ATOM 788 C CA . GLN A 1 101 ? -4.164 1.450 15.411 1.00 89.06 101 GLN A CA 1
ATOM 789 C C . GLN A 1 101 ? -4.835 0.314 14.617 1.00 89.06 101 GLN A C 1
ATOM 791 O O . GLN A 1 101 ? -5.200 -0.703 15.216 1.00 89.06 101 GLN A O 1
ATOM 796 N N . PRO A 1 102 ? -5.032 0.464 13.293 1.00 92.81 102 PRO A N 1
ATOM 797 C CA . PRO A 1 102 ? -5.628 -0.592 12.490 1.00 92.81 102 PRO A CA 1
ATOM 798 C C . PRO A 1 102 ? -4.686 -1.797 12.410 1.00 92.81 102 PRO A C 1
ATOM 800 O O . PRO A 1 102 ? -3.464 -1.638 12.352 1.00 92.81 102 PRO A O 1
ATOM 803 N N . LYS A 1 103 ? -5.252 -3.004 12.348 1.00 94.88 103 LYS A N 1
ATOM 804 C CA . LYS A 1 103 ? -4.510 -4.193 11.920 1.00 94.88 103 LYS A CA 1
ATOM 805 C C . LYS A 1 103 ? -4.747 -4.380 10.434 1.00 94.88 103 LYS A C 1
ATOM 807 O O . LYS A 1 103 ? -5.891 -4.455 9.990 1.00 94.88 103 LYS A O 1
ATOM 812 N N . ILE A 1 104 ? -3.666 -4.415 9.671 1.00 95.94 104 ILE A N 1
ATOM 813 C CA . ILE A 1 104 ? -3.711 -4.512 8.216 1.00 95.94 104 ILE A CA 1
ATOM 814 C C . ILE A 1 104 ? -2.869 -5.715 7.815 1.00 95.94 104 ILE A C 1
ATOM 816 O O . ILE A 1 104 ? -1.741 -5.858 8.284 1.00 95.94 104 ILE A O 1
ATOM 820 N N . GLY A 1 105 ? -3.433 -6.572 6.972 1.00 95.69 105 GLY A N 1
ATOM 821 C CA . GLY A 1 105 ? -2.773 -7.762 6.455 1.00 95.69 105 GLY A CA 1
ATOM 822 C C . GLY A 1 105 ? -2.982 -7.907 4.956 1.00 95.69 105 GLY A C 1
ATOM 823 O O . GLY A 1 105 ? -3.968 -7.416 4.404 1.00 95.69 105 GLY A O 1
ATOM 824 N N . LEU A 1 106 ? -2.046 -8.600 4.319 1.00 96.88 106 LEU A N 1
ATOM 825 C CA . LEU A 1 106 ? -2.129 -9.026 2.931 1.00 96.88 106 LEU A CA 1
ATOM 826 C C . LEU A 1 106 ? -2.073 -10.551 2.892 1.00 96.88 106 LEU A C 1
ATOM 828 O O . LEU A 1 106 ? -1.258 -11.157 3.586 1.00 96.88 106 LEU A O 1
ATOM 832 N N . ALA A 1 107 ? -2.925 -11.152 2.076 1.00 94.81 107 ALA A N 1
ATOM 833 C CA . ALA A 1 107 ? -2.855 -12.553 1.707 1.00 94.81 107 ALA A CA 1
ATOM 834 C C . ALA A 1 107 ? -2.978 -12.684 0.188 1.00 94.81 107 ALA A C 1
ATOM 836 O O . ALA A 1 107 ? -3.639 -11.874 -0.461 1.00 94.81 107 ALA A O 1
ATOM 837 N N . THR A 1 108 ? -2.377 -13.733 -0.359 1.00 91.94 108 THR A N 1
ATOM 838 C CA . THR A 1 108 ? -2.561 -14.129 -1.757 1.00 91.94 108 THR A CA 1
ATOM 839 C C . THR A 1 108 ? -3.442 -15.372 -1.790 1.00 91.94 108 THR A C 1
ATOM 841 O O . THR A 1 108 ? -3.176 -16.335 -1.067 1.00 91.94 108 THR A O 1
ATOM 844 N N . GLN A 1 109 ? -4.504 -15.355 -2.595 1.00 89.81 109 GLN A N 1
ATOM 845 C CA . GLN A 1 109 ? -5.424 -16.483 -2.765 1.00 89.81 109 GLN A CA 1
ATOM 846 C C . GLN A 1 109 ? -5.538 -16.824 -4.252 1.00 89.81 109 GLN A C 1
ATOM 848 O O . GLN A 1 109 ? -6.286 -16.193 -4.989 1.00 89.81 109 GLN A O 1
ATOM 853 N N . GLY A 1 110 ? -4.773 -17.821 -4.705 1.00 87.69 110 GLY A N 1
ATOM 854 C CA . GLY A 1 110 ? -4.601 -18.047 -6.141 1.00 87.69 110 GLY A CA 1
ATOM 855 C C . GLY A 1 110 ? -3.876 -16.859 -6.772 1.00 87.69 110 GLY A C 1
ATOM 856 O O . GLY A 1 110 ? -2.801 -16.495 -6.302 1.00 87.69 110 GLY A O 1
ATOM 857 N N . ASP A 1 111 ? -4.489 -16.248 -7.783 1.00 86.44 111 ASP A N 1
ATOM 858 C CA . ASP A 1 111 ? -3.976 -15.039 -8.443 1.00 86.44 111 ASP A CA 1
ATOM 859 C C . ASP A 1 111 ? -4.519 -13.737 -7.820 1.00 86.44 111 ASP A C 1
ATOM 861 O O . ASP A 1 111 ? -4.171 -12.639 -8.258 1.00 86.44 111 ASP A O 1
ATOM 865 N N . ASP A 1 112 ? -5.360 -13.839 -6.786 1.00 90.44 112 ASP A N 1
ATOM 866 C CA . ASP A 1 112 ? -6.001 -12.686 -6.161 1.00 90.44 112 ASP A CA 1
ATOM 867 C C . ASP A 1 112 ? -5.168 -12.134 -4.997 1.00 90.44 112 ASP A C 1
ATOM 869 O O . ASP A 1 112 ? -4.637 -12.880 -4.163 1.00 90.44 112 ASP A O 1
ATOM 873 N N . LEU A 1 113 ? -5.134 -10.804 -4.882 1.00 93.81 113 LEU A N 1
ATOM 874 C CA . LEU A 1 113 ? -4.614 -10.109 -3.704 1.00 93.81 113 LEU A CA 1
ATOM 875 C C . LEU A 1 113 ? -5.761 -9.765 -2.757 1.00 93.81 113 LEU A C 1
ATOM 877 O O . LEU A 1 113 ? -6.699 -9.053 -3.123 1.00 93.81 113 LEU A O 1
ATOM 881 N N . VAL A 1 114 ? -5.666 -10.231 -1.515 1.00 95.69 114 VAL A N 1
ATOM 882 C CA . VAL A 1 114 ? -6.683 -10.036 -0.481 1.00 95.69 114 VAL A CA 1
ATOM 883 C C . VAL A 1 114 ? -6.120 -9.175 0.642 1.00 95.69 114 VAL A C 1
ATOM 885 O O . VAL A 1 114 ? -5.240 -9.589 1.396 1.00 95.69 114 VAL A O 1
ATOM 888 N N . VAL A 1 115 ? -6.641 -7.956 0.768 1.00 97.25 115 VAL A N 1
ATOM 889 C CA . VAL A 1 115 ? -6.299 -7.023 1.843 1.00 97.25 115 VAL A CA 1
ATOM 890 C C . VAL A 1 115 ? -7.317 -7.140 2.963 1.00 97.25 115 VAL A C 1
ATOM 892 O O . VAL A 1 115 ? -8.506 -6.880 2.770 1.00 97.25 115 VAL A O 1
ATOM 895 N N . HIS A 1 116 ? -6.835 -7.458 4.158 1.00 97.44 116 HIS A N 1
ATOM 896 C CA . HIS A 1 116 ? -7.632 -7.457 5.376 1.00 97.44 116 HIS A CA 1
ATOM 897 C C . HIS A 1 116 ? -7.365 -6.176 6.164 1.00 97.44 116 HIS A C 1
ATOM 899 O O . HIS A 1 116 ? -6.214 -5.842 6.446 1.00 97.44 116 HIS A O 1
ATOM 905 N N . VAL A 1 117 ? -8.426 -5.464 6.542 1.00 96.00 117 VAL A N 1
ATOM 906 C CA . VAL A 1 117 ? -8.346 -4.253 7.367 1.00 96.00 117 VAL A CA 1
ATOM 907 C C . VAL A 1 117 ? -9.272 -4.401 8.568 1.00 96.00 117 VAL A C 1
ATOM 909 O O . VAL A 1 117 ? -10.488 -4.438 8.410 1.00 96.00 117 VAL A O 1
ATOM 912 N N . GLU A 1 118 ? -8.712 -4.434 9.774 1.00 94.75 118 GLU A N 1
ATOM 913 C CA . GLU A 1 118 ? -9.449 -4.373 11.040 1.00 94.75 118 GLU A CA 1
ATOM 914 C C . GLU A 1 118 ? -9.197 -3.015 11.706 1.00 94.75 118 GLU A C 1
ATOM 916 O O . GLU A 1 118 ? -8.056 -2.660 12.006 1.00 94.75 118 GLU A O 1
ATOM 921 N N . ALA A 1 119 ? -10.259 -2.247 11.951 1.00 88.31 119 ALA A N 1
ATOM 922 C CA . ALA A 1 119 ? -10.175 -0.951 12.616 1.00 88.31 119 ALA A CA 1
ATOM 923 C C . ALA A 1 119 ? -11.334 -0.750 13.602 1.00 88.31 119 ALA A C 1
ATOM 925 O O . ALA A 1 119 ? -12.495 -0.576 13.217 1.00 88.31 119 ALA A O 1
ATOM 926 N N . GLY A 1 120 ? -11.012 -0.758 14.898 1.00 86.44 120 GLY A N 1
ATOM 927 C CA . GLY A 1 120 ? -12.020 -0.768 15.958 1.00 86.44 120 GLY A CA 1
ATOM 928 C C . GLY A 1 120 ? -12.920 -2.001 15.842 1.00 86.44 120 GLY A C 1
ATOM 929 O O . GLY A 1 120 ? -12.427 -3.119 15.767 1.00 86.44 120 GLY A O 1
ATOM 930 N N . ALA A 1 121 ? -14.236 -1.793 15.798 1.00 87.44 121 ALA A N 1
ATOM 931 C CA . ALA A 1 121 ? -15.226 -2.864 15.649 1.00 87.44 121 ALA A CA 1
ATOM 932 C C . ALA A 1 121 ? -15.516 -3.252 14.184 1.00 87.44 121 ALA A C 1
ATOM 934 O O . ALA A 1 121 ? -16.478 -3.966 13.927 1.00 87.44 121 ALA A O 1
ATOM 935 N N . ARG A 1 122 ? -14.764 -2.722 13.209 1.00 89.88 122 ARG A N 1
ATOM 936 C CA . ARG A 1 122 ? -15.031 -2.940 11.782 1.00 89.88 122 ARG A CA 1
ATOM 937 C C . ARG A 1 122 ? -13.943 -3.773 11.135 1.00 89.88 122 ARG A C 1
ATOM 939 O O . ARG A 1 122 ? -12.761 -3.576 11.422 1.00 89.88 122 ARG A O 1
ATOM 946 N N . ARG A 1 123 ? -14.356 -4.656 10.228 1.00 94.44 123 ARG A N 1
ATOM 947 C CA . ARG A 1 123 ? -13.474 -5.552 9.487 1.00 94.44 123 ARG A CA 1
ATOM 948 C C . ARG A 1 123 ? -13.852 -5.553 8.016 1.00 94.44 123 ARG A C 1
ATOM 950 O O . ARG A 1 123 ? -14.998 -5.816 7.667 1.00 94.44 123 ARG A O 1
ATOM 957 N N . TRP A 1 124 ? -12.878 -5.288 7.159 1.00 96.19 124 TRP A N 1
ATOM 958 C CA . TRP A 1 124 ? -13.039 -5.354 5.714 1.00 96.19 124 TRP A CA 1
ATOM 959 C C . TRP A 1 124 ? -12.088 -6.361 5.102 1.00 96.19 124 TRP A C 1
ATOM 961 O O . TRP A 1 124 ? -10.939 -6.491 5.521 1.00 96.19 124 TRP A O 1
ATOM 971 N N . GLU A 1 125 ? -12.582 -7.009 4.062 1.00 96.81 125 GLU A N 1
ATOM 972 C CA . GLU A 1 125 ? -11.812 -7.786 3.108 1.00 96.81 125 GLU A CA 1
ATOM 973 C C . GLU A 1 125 ? -11.968 -7.102 1.748 1.00 96.81 125 GLU A C 1
ATOM 975 O O . GLU A 1 125 ? -13.091 -6.888 1.281 1.00 96.81 125 GLU A O 1
ATOM 980 N N . VAL A 1 126 ? -10.849 -6.691 1.155 1.00 95.88 126 VAL A N 1
ATOM 981 C CA . VAL A 1 126 ? -10.792 -6.112 -0.189 1.00 95.88 126 VAL A CA 1
ATOM 982 C C . VAL A 1 126 ? -10.014 -7.068 -1.071 1.00 95.88 126 VAL A C 1
ATOM 984 O O . VAL A 1 126 ? -8.821 -7.268 -0.861 1.00 95.88 126 VAL A O 1
ATOM 987 N N . THR A 1 127 ? -10.687 -7.640 -2.057 1.00 95.19 127 THR A N 1
ATOM 988 C CA . THR A 1 127 ? -10.088 -8.561 -3.020 1.00 95.19 127 THR A CA 1
ATOM 989 C C . THR A 1 127 ? -9.881 -7.838 -4.339 1.00 95.19 127 THR A C 1
ATOM 991 O O . THR A 1 127 ? -10.833 -7.289 -4.898 1.00 95.19 127 THR A O 1
ATOM 994 N N . PHE A 1 128 ? -8.644 -7.850 -4.825 1.00 91.88 128 PHE A N 1
ATOM 995 C CA . PHE A 1 128 ? -8.278 -7.454 -6.178 1.00 91.88 128 PHE A CA 1
ATOM 996 C C . PHE A 1 128 ? -8.083 -8.733 -6.988 1.00 91.88 128 PHE A C 1
ATOM 998 O O . PHE A 1 128 ? -7.106 -9.452 -6.776 1.00 91.88 128 PHE A O 1
ATOM 1005 N N . ALA A 1 129 ? -9.044 -9.019 -7.862 1.00 88.50 129 ALA A N 1
ATOM 1006 C CA . ALA A 1 129 ? -9.072 -10.205 -8.704 1.00 88.50 129 ALA A CA 1
ATOM 1007 C C . ALA A 1 129 ? -8.819 -9.846 -10.168 1.00 88.50 129 ALA A C 1
ATOM 1009 O O . ALA A 1 129 ? -9.094 -8.724 -10.605 1.00 88.50 129 ALA A O 1
ATOM 1010 N N . GLY A 1 130 ? -8.328 -10.820 -10.933 1.00 74.44 130 GLY A N 1
ATOM 1011 C CA . GLY A 1 130 ? -8.039 -10.614 -12.353 1.00 74.44 130 GLY A CA 1
ATOM 1012 C C . GLY A 1 130 ? -6.827 -9.714 -12.592 1.00 74.44 130 GLY A C 1
ATOM 1013 O O . GLY A 1 130 ? -6.764 -9.032 -13.612 1.00 74.44 130 GLY A O 1
ATOM 1014 N N . LEU A 1 131 ? -5.855 -9.730 -11.673 1.00 71.19 131 LEU A N 1
ATOM 1015 C CA . LEU A 1 131 ? -4.522 -9.159 -11.878 1.00 71.19 131 LEU A CA 1
ATOM 1016 C C . LEU A 1 131 ? -3.754 -10.040 -12.876 1.00 71.19 131 LEU A C 1
ATOM 1018 O O . LEU A 1 131 ? -2.758 -10.682 -12.551 1.00 71.19 131 LEU A O 1
ATOM 1022 N N . ALA A 1 132 ? -4.270 -10.153 -14.100 1.00 57.41 132 ALA A N 1
ATOM 1023 C CA . ALA A 1 132 ? -3.517 -10.735 -15.192 1.00 57.41 132 ALA A CA 1
ATOM 1024 C C . ALA A 1 132 ? -2.241 -9.907 -15.348 1.00 57.41 132 ALA A C 1
ATOM 1026 O O . ALA A 1 132 ? -2.304 -8.679 -15.278 1.00 57.41 132 ALA A O 1
ATOM 1027 N N . ARG A 1 133 ? -1.097 -10.575 -15.555 1.00 59.16 133 ARG A N 1
ATOM 1028 C CA . ARG A 1 133 ? 0.177 -9.916 -15.870 1.00 59.16 133 ARG A CA 1
ATOM 1029 C C . ARG A 1 133 ? -0.067 -8.977 -17.044 1.00 59.16 133 ARG A C 1
ATOM 1031 O O . ARG A 1 133 ? -0.141 -9.440 -18.178 1.00 59.16 133 ARG A O 1
ATOM 1038 N N . ALA A 1 134 ? -0.258 -7.692 -16.767 1.00 56.25 134 ALA A N 1
ATOM 1039 C CA . ALA A 1 134 ? -0.446 -6.712 -17.814 1.00 56.25 134 ALA A CA 1
ATOM 1040 C C . ALA A 1 134 ? 0.802 -6.788 -18.700 1.00 56.25 134 ALA A C 1
ATOM 1042 O O . ALA A 1 134 ? 1.927 -6.672 -18.217 1.00 56.25 134 ALA A O 1
ATOM 1043 N N . GLU A 1 135 ? 0.631 -7.096 -19.980 1.00 56.31 135 GLU A N 1
ATOM 1044 C CA . GLU A 1 135 ? 1.760 -7.155 -20.898 1.00 56.31 135 GLU A CA 1
ATOM 1045 C C . GLU A 1 135 ? 2.064 -5.737 -21.380 1.00 56.31 135 GLU A C 1
ATOM 1047 O O . GLU A 1 135 ? 1.161 -4.965 -21.716 1.00 56.31 135 GLU A O 1
ATOM 1052 N N . ALA A 1 136 ? 3.347 -5.373 -21.411 1.00 55.53 136 ALA A N 1
ATOM 1053 C CA . ALA A 1 136 ? 3.775 -4.113 -21.999 1.00 55.53 136 ALA A CA 1
ATOM 1054 C C . ALA A 1 136 ? 3.501 -4.148 -23.509 1.00 55.53 136 ALA A C 1
ATOM 1056 O O . ALA A 1 136 ? 4.311 -4.644 -24.287 1.00 55.53 136 ALA A O 1
ATOM 1057 N N . THR A 1 137 ? 2.358 -3.625 -23.945 1.00 55.81 137 THR A N 1
ATOM 1058 C CA . THR A 1 137 ? 2.119 -3.401 -25.376 1.00 55.81 137 THR A CA 1
ATOM 1059 C C . THR A 1 137 ? 2.931 -2.193 -25.846 1.00 55.81 137 THR A C 1
ATOM 1061 O O . THR A 1 137 ? 2.948 -1.168 -25.159 1.00 55.81 137 THR A O 1
ATOM 1064 N N . GLU A 1 138 ? 3.536 -2.262 -27.037 1.00 53.84 138 GLU A N 1
ATOM 1065 C CA . GLU A 1 138 ? 4.275 -1.146 -27.666 1.00 53.84 138 GLU A CA 1
ATOM 1066 C C . GLU A 1 138 ? 3.442 0.152 -27.783 1.00 53.84 138 GLU A C 1
ATOM 1068 O O . GLU A 1 138 ? 3.999 1.241 -27.899 1.00 53.84 138 GLU A O 1
ATOM 1073 N N . ALA A 1 139 ? 2.109 0.053 -27.694 1.00 53.38 139 ALA A N 1
ATOM 1074 C CA . ALA A 1 139 ? 1.157 1.163 -27.772 1.00 53.38 139 ALA A CA 1
ATOM 1075 C C . ALA A 1 139 ? 0.768 1.796 -26.413 1.00 53.38 139 ALA A C 1
ATOM 1077 O O . ALA A 1 139 ? -0.115 2.653 -26.364 1.00 53.38 139 ALA A O 1
ATOM 1078 N N . GLY A 1 140 ? 1.401 1.408 -25.300 1.00 50.12 140 GLY A N 1
ATOM 1079 C CA . GLY A 1 140 ? 1.305 2.131 -24.022 1.00 50.12 140 GLY A CA 1
ATOM 1080 C C . GLY A 1 140 ? -0.074 2.174 -23.345 1.00 50.12 140 GLY A C 1
ATOM 1081 O O . GLY A 1 140 ? -0.250 2.947 -22.407 1.00 50.12 140 GLY A O 1
ATOM 1082 N N . THR A 1 141 ? -1.052 1.373 -23.778 1.00 46.62 141 THR A N 1
ATOM 1083 C CA . THR A 1 141 ? -2.392 1.324 -23.164 1.00 46.62 141 THR A CA 1
ATOM 1084 C C . THR A 1 141 ? -2.946 -0.102 -23.147 1.00 46.62 141 THR A C 1
ATOM 1086 O O . THR A 1 141 ? -3.759 -0.489 -23.979 1.00 46.62 141 THR A O 1
ATOM 1089 N N . GLY A 1 142 ? -2.509 -0.896 -22.168 1.00 49.56 142 GLY A N 1
ATOM 1090 C CA . GLY A 1 142 ? -3.237 -2.092 -21.746 1.00 49.56 142 GLY A CA 1
ATOM 1091 C C . GLY A 1 142 ? -4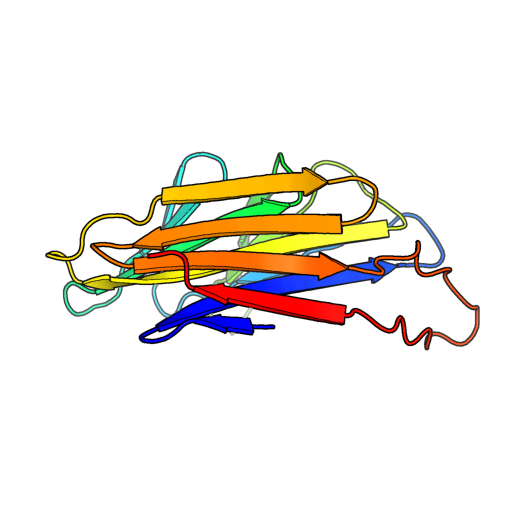.231 -1.703 -20.655 1.00 49.56 142 GLY A C 1
ATOM 1092 O O . GLY A 1 142 ? -3.823 -1.207 -19.608 1.00 49.56 142 GLY A O 1
ATOM 1093 N N . VAL A 1 143 ? -5.531 -1.877 -20.898 1.00 50.12 143 VAL A N 1
ATOM 1094 C CA . VAL A 1 143 ? -6.537 -1.823 -19.829 1.00 50.12 143 VAL A CA 1
ATOM 1095 C C . VAL A 1 143 ? -6.682 -3.243 -19.300 1.00 50.12 143 VAL A C 1
ATOM 1097 O O . VAL A 1 143 ? -7.188 -4.109 -20.010 1.00 50.12 143 VAL A O 1
ATOM 1100 N N . THR A 1 144 ? -6.218 -3.488 -18.078 1.00 57.50 144 THR A N 1
ATOM 1101 C CA . THR A 1 144 ? -6.512 -4.734 -17.364 1.00 57.50 144 THR A CA 1
ATOM 1102 C C . THR A 1 144 ? -7.798 -4.535 -16.572 1.00 57.50 144 THR A C 1
ATOM 1104 O O . THR A 1 144 ? -7.881 -3.629 -15.737 1.00 57.50 144 THR A O 1
ATOM 1107 N N . ASP A 1 145 ? -8.805 -5.369 -16.828 1.00 63.03 145 ASP A N 1
ATOM 1108 C CA . ASP A 1 145 ? -10.044 -5.381 -16.053 1.00 63.03 145 ASP A CA 1
ATOM 1109 C C . ASP A 1 145 ? -9.773 -5.949 -14.653 1.00 63.03 145 ASP A C 1
ATOM 1111 O O . ASP A 1 145 ? -9.864 -7.151 -14.412 1.00 63.03 145 ASP A O 1
ATOM 1115 N N . VAL A 1 146 ? -9.435 -5.071 -13.707 1.00 71.12 146 VAL A N 1
ATOM 1116 C CA . VAL A 1 146 ? -9.293 -5.451 -12.298 1.00 71.12 146 VAL A CA 1
ATOM 1117 C C . VAL A 1 146 ? -10.669 -5.452 -11.642 1.00 71.12 146 VAL A C 1
ATOM 1119 O O . VAL A 1 146 ? -11.311 -4.409 -11.492 1.00 71.12 146 VAL A O 1
ATOM 1122 N N . SER A 1 147 ? -11.116 -6.627 -11.206 1.00 80.25 147 SER A N 1
ATOM 1123 C CA . SER A 1 147 ? -12.345 -6.762 -10.426 1.00 80.25 147 SER A CA 1
ATOM 1124 C C . SER A 1 147 ? -12.055 -6.514 -8.951 1.00 80.25 147 SER A C 1
ATOM 1126 O O . SER A 1 147 ? -11.155 -7.118 -8.370 1.00 80.25 147 SER A O 1
ATOM 1128 N N . VAL A 1 148 ? -12.837 -5.631 -8.329 1.00 86.12 148 VAL A N 1
ATOM 1129 C CA . VAL A 1 148 ? -12.703 -5.307 -6.906 1.00 86.12 148 VAL A CA 1
ATOM 1130 C C . VAL A 1 148 ? -13.938 -5.777 -6.152 1.00 86.12 148 VAL A C 1
ATOM 1132 O O . VAL A 1 148 ? -15.038 -5.267 -6.370 1.00 86.12 148 VAL A O 1
ATOM 1135 N N . LEU A 1 149 ? -13.748 -6.704 -5.214 1.00 88.69 149 LEU A N 1
ATOM 1136 C CA . LEU A 1 149 ? -14.787 -7.140 -4.284 1.00 88.69 149 LEU A CA 1
ATOM 1137 C C . LEU A 1 149 ? -14.493 -6.595 -2.886 1.00 88.69 149 LEU A C 1
ATOM 1139 O O . LEU A 1 149 ? -13.379 -6.718 -2.385 1.00 88.69 149 LEU A O 1
ATOM 1143 N N . VAL A 1 150 ? -15.503 -6.011 -2.240 1.00 87.69 150 VAL A N 1
ATOM 1144 C CA . VAL A 1 150 ? -15.401 -5.524 -0.859 1.00 87.69 150 VAL A CA 1
ATOM 1145 C C . VAL A 1 150 ? -16.420 -6.248 0.004 1.00 87.69 150 VAL A C 1
ATOM 1147 O O . VAL A 1 150 ? -17.625 -6.145 -0.232 1.00 87.69 150 VAL A O 1
ATOM 1150 N N . ARG A 1 151 ? -15.946 -6.943 1.036 1.00 89.31 151 ARG A N 1
ATOM 1151 C CA . ARG A 1 151 ? -16.792 -7.569 2.055 1.00 89.31 151 ARG A CA 1
ATOM 1152 C C . ARG A 1 151 ? -16.583 -6.879 3.393 1.00 89.31 151 ARG A C 1
ATOM 1154 O O . ARG A 1 151 ? -15.458 -6.592 3.789 1.00 89.31 151 ARG A O 1
ATOM 1161 N N . ASN A 1 152 ? -17.683 -6.608 4.085 1.00 80.50 152 ASN A N 1
ATOM 1162 C CA . ASN A 1 152 ? -17.667 -6.161 5.472 1.00 80.50 152 ASN A CA 1
ATOM 1163 C C . ASN A 1 152 ? -17.937 -7.395 6.336 1.00 80.50 152 ASN A C 1
ATOM 1165 O O . ASN A 1 152 ? -19.030 -7.959 6.259 1.00 80.50 152 ASN A O 1
ATOM 1169 N N . ALA A 1 153 ? -16.930 -7.855 7.069 1.00 70.06 153 ALA A N 1
ATOM 1170 C CA . ALA A 1 153 ? -17.072 -9.000 7.956 1.00 70.06 153 ALA A CA 1
ATOM 1171 C C . ALA A 1 153 ? -17.693 -8.542 9.291 1.00 70.06 153 ALA A C 1
ATOM 1173 O O . ALA A 1 153 ? -17.362 -7.446 9.756 1.00 70.06 153 ALA A O 1
ATOM 1174 N N . PRO A 1 154 ? -18.606 -9.338 9.878 1.00 55.72 154 PRO A N 1
ATOM 1175 C CA . PRO A 1 154 ? -19.199 -9.038 11.178 1.00 55.72 154 PRO A CA 1
ATOM 1176 C C . PRO A 1 154 ? -18.181 -9.053 12.331 1.00 55.72 154 PRO A C 1
ATOM 1178 O O . PRO A 1 154 ? -17.105 -9.695 12.220 1.00 55.72 154 PRO A O 1
#

Foldseek 3Di:
DDADPPGKDKDKDKAAAPDFDFDKDKAAAPDPPWDDDFQWIWRDDPAQKIKIKGWQPPNGWDWDWDDDPPDHIIIITTDPGTDRIGMTIIMIDMDHNPWDDWDWDWDDDPPKIWIWIGGDPWIKIKIFPQPDVQDPDPVRDDDGPTDIDMDIDD

Solvent-accessible surface area (backbone atoms only — not comparable to full-atom values): 8958 Å² total; per-residue (Å²): 112,46,80,48,86,94,65,34,36,42,37,69,48,78,48,62,42,92,54,69,34,86,62,69,50,78,46,75,54,97,48,87,52,64,47,76,56,86,48,35,36,38,37,43,54,92,76,65,28,32,38,40,36,39,42,64,29,44,84,57,56,45,78,43,83,46,70,54,91,98,49,79,50,32,36,42,38,24,54,88,62,64,37,35,62,50,53,43,29,36,38,38,39,72,39,46,80,87,54,71,81,64,50,74,49,77,48,74,59,89,78,24,43,36,38,37,41,36,47,83,96,43,34,38,40,41,34,43,31,60,68,62,83,71,64,62,51,98,80,80,74,73,86,70,74,66,45,77,48,78,44,77,51,130